Protein AF-A0A7J9ZK30-F1 (afdb_monomer_lite)

Radius of gyration: 13.52 Å; chains: 1; bounding box: 30×28×31 Å

Structure (mmCIF, N/CA/C/O backbone):
data_AF-A0A7J9ZK30-F1
#
_entry.id   AF-A0A7J9ZK30-F1
#
loop_
_atom_site.group_PDB
_atom_site.id
_atom_site.type_symbol
_atom_site.label_atom_id
_atom_site.label_alt_id
_atom_site.label_comp_id
_atom_site.label_asym_id
_atom_site.label_entity_id
_atom_site.label_seq_id
_atom_site.pdbx_PDB_ins_code
_atom_site.Cartn_x
_atom_site.Cartn_y
_atom_site.Cartn_z
_atom_site.occupancy
_atom_site.B_iso_or_equiv
_atom_site.auth_seq_id
_atom_site.auth_comp_id
_atom_site.auth_asym_id
_atom_site.auth_atom_id
_atom_site.pdbx_PDB_model_num
ATOM 1 N N . MET A 1 1 ? 10.688 10.102 -6.196 1.00 53.34 1 MET A N 1
ATOM 2 C CA . MET A 1 1 ? 10.202 11.514 -6.152 1.00 53.34 1 MET A CA 1
ATOM 3 C C . MET A 1 1 ? 9.311 11.648 -7.355 1.00 53.34 1 MET A C 1
ATOM 5 O O . MET A 1 1 ? 9.765 11.205 -8.384 1.00 53.34 1 MET A O 1
ATOM 9 N N . ALA A 1 2 ? 8.085 12.168 -7.241 1.00 66.38 2 ALA A N 1
ATOM 10 C CA . ALA A 1 2 ? 7.098 11.978 -8.309 1.00 66.38 2 ALA A CA 1
ATOM 11 C C . ALA A 1 2 ? 7.570 12.536 -9.669 1.00 66.38 2 ALA A C 1
ATOM 13 O O . ALA A 1 2 ? 7.735 13.749 -9.833 1.00 66.38 2 ALA A O 1
ATOM 14 N N . GLU A 1 3 ? 7.752 11.639 -10.628 1.00 71.31 3 GLU A N 1
ATOM 15 C CA . GLU A 1 3 ? 8.188 11.854 -11.997 1.00 71.31 3 GLU A CA 1
ATOM 16 C C . GLU A 1 3 ? 7.041 11.596 -12.994 1.00 71.31 3 GLU A C 1
ATOM 18 O O . GLU A 1 3 ? 5.965 11.062 -12.693 1.00 71.31 3 GLU A O 1
ATOM 23 N N . ALA A 1 4 ? 7.221 12.090 -14.219 1.00 74.81 4 ALA A N 1
ATOM 24 C CA . ALA A 1 4 ? 6.228 11.938 -15.273 1.00 74.81 4 ALA A CA 1
ATOM 25 C C . ALA A 1 4 ? 6.264 10.505 -15.824 1.00 74.81 4 ALA A C 1
ATOM 27 O O . ALA A 1 4 ? 7.034 10.211 -16.729 1.00 74.81 4 ALA A O 1
ATOM 28 N N . GLY A 1 5 ? 5.396 9.634 -15.316 1.00 79.06 5 GLY A N 1
ATOM 29 C CA . GLY A 1 5 ? 5.372 8.215 -15.705 1.00 79.06 5 GLY A CA 1
ATOM 30 C C . GLY A 1 5 ? 5.061 7.279 -14.541 1.00 79.06 5 GLY A C 1
ATOM 31 O O . GLY A 1 5 ? 4.555 6.177 -14.755 1.00 79.06 5 GLY A O 1
ATOM 32 N N . ASP A 1 6 ? 5.221 7.781 -13.317 1.00 85.31 6 ASP A N 1
ATOM 33 C CA . ASP A 1 6 ? 5.096 7.022 -12.071 1.00 85.31 6 ASP A CA 1
ATOM 34 C C . ASP A 1 6 ? 3.699 6.464 -11.832 1.00 85.31 6 ASP A C 1
ATOM 36 O O . ASP A 1 6 ? 3.512 5.422 -11.200 1.00 85.31 6 ASP A O 1
ATOM 40 N N . ARG A 1 7 ? 2.697 7.162 -12.381 1.00 91.94 7 ARG A N 1
ATOM 41 C CA . ARG A 1 7 ? 1.278 6.814 -12.256 1.00 91.94 7 ARG A CA 1
ATOM 42 C C . ARG A 1 7 ? 0.846 6.719 -10.784 1.00 91.94 7 ARG A C 1
ATOM 44 O O . ARG A 1 7 ? 0.083 5.828 -10.424 1.00 91.94 7 ARG A O 1
ATOM 51 N N . PHE A 1 8 ? 1.306 7.647 -9.942 1.00 94.00 8 PHE A N 1
ATOM 52 C CA . PHE A 1 8 ? 0.842 7.762 -8.558 1.00 94.00 8 PHE A CA 1
ATOM 53 C C . PHE A 1 8 ? -0.693 7.800 -8.497 1.00 94.00 8 PHE A C 1
ATOM 55 O O . PHE A 1 8 ? -1.330 8.609 -9.176 1.00 94.00 8 PHE A O 1
ATOM 62 N N . GLY A 1 9 ? -1.287 6.921 -7.689 1.00 95.56 9 GLY A N 1
ATOM 63 C CA . GLY A 1 9 ? -2.742 6.796 -7.581 1.00 95.56 9 GLY A CA 1
ATOM 64 C C . GLY A 1 9 ? -3.384 5.903 -8.641 1.00 95.56 9 GLY A C 1
ATOM 65 O O . GLY A 1 9 ? -4.606 5.911 -8.773 1.00 95.56 9 GLY A O 1
ATOM 66 N N . GLN A 1 10 ? -2.599 5.118 -9.386 1.00 95.62 10 GLN A N 1
ATOM 67 C CA . GLN A 1 10 ? -3.134 4.156 -10.355 1.00 95.62 10 GLN A CA 1
ATOM 68 C C . GLN A 1 10 ? -3.931 3.025 -9.695 1.00 95.62 10 GLN A C 1
ATOM 70 O O . GLN A 1 10 ? -4.876 2.519 -10.301 1.00 95.62 10 GLN A O 1
ATOM 75 N N . SER A 1 11 ? -3.591 2.658 -8.461 1.00 96.81 11 SER A N 1
ATOM 76 C CA . SER A 1 11 ? -4.383 1.747 -7.638 1.00 96.81 11 SER A CA 1
ATOM 77 C C . SER A 1 11 ? -4.546 2.323 -6.228 1.00 96.81 11 SER A C 1
ATOM 79 O O . SER A 1 11 ? -3.640 2.976 -5.709 1.00 96.81 11 SER A O 1
ATOM 81 N N . LEU A 1 12 ? -5.720 2.124 -5.625 1.00 97.88 12 LEU A N 1
ATOM 82 C CA . LEU A 1 12 ? -6.057 2.601 -4.282 1.00 97.88 12 LEU A CA 1
ATOM 83 C C . LEU A 1 12 ? -6.746 1.479 -3.505 1.00 97.88 12 LEU A C 1
ATOM 85 O O . LEU A 1 12 ? -7.614 0.800 -4.055 1.00 97.88 12 LEU A O 1
ATOM 89 N N . ALA A 1 13 ? -6.403 1.328 -2.229 1.00 98.19 13 ALA A N 1
ATOM 90 C CA . ALA A 1 13 ? -7.102 0.444 -1.302 1.00 98.19 13 ALA A CA 1
ATOM 91 C C . ALA A 1 13 ? -7.163 1.071 0.094 1.00 98.19 13 ALA A C 1
ATOM 93 O O . ALA A 1 13 ? -6.239 1.780 0.491 1.00 98.19 13 ALA A O 1
ATOM 94 N N . ILE A 1 14 ? -8.260 0.821 0.812 1.00 97.88 14 ILE A N 1
ATOM 95 C CA . ILE A 1 14 ? -8.499 1.349 2.159 1.00 97.88 14 ILE A CA 1
ATOM 96 C C . ILE A 1 14 ? -8.872 0.201 3.097 1.00 97.88 14 ILE A C 1
ATOM 98 O O . ILE A 1 14 ? -9.710 -0.626 2.736 1.00 97.88 14 ILE A O 1
ATOM 102 N N . GLY A 1 15 ? -8.296 0.197 4.297 1.00 97.50 15 GLY A N 1
ATOM 103 C CA . GLY A 1 15 ? -8.633 -0.702 5.406 1.00 97.50 15 GLY A CA 1
ATOM 104 C C . GLY A 1 15 ? -8.021 -0.197 6.714 1.00 97.50 15 GLY A C 1
ATOM 105 O O . GLY A 1 15 ? -7.353 0.824 6.697 1.00 97.50 15 GLY A O 1
ATOM 106 N N . ASP A 1 16 ? -8.269 -0.861 7.839 1.00 97.88 16 ASP A N 1
ATOM 107 C CA . ASP A 1 16 ? -7.765 -0.445 9.162 1.00 97.88 16 ASP A CA 1
ATOM 108 C C . ASP A 1 16 ? -6.610 -1.364 9.581 1.00 97.88 16 ASP A C 1
ATOM 110 O O . ASP A 1 16 ? -6.831 -2.445 10.127 1.00 97.88 16 ASP A O 1
ATOM 114 N N . ALA A 1 17 ? -5.382 -0.995 9.221 1.00 97.50 17 ALA A N 1
ATOM 115 C CA . ALA A 1 17 ? -4.206 -1.847 9.361 1.00 97.50 17 ALA A CA 1
ATOM 116 C C . ALA A 1 17 ? -3.535 -1.732 10.732 1.00 97.50 17 ALA A C 1
ATOM 118 O O . ALA A 1 17 ? -2.893 -2.686 11.181 1.00 97.50 17 ALA A O 1
ATOM 119 N N . ASP A 1 18 ? -3.668 -0.601 11.432 1.00 96.75 18 ASP A N 1
ATOM 120 C CA . ASP A 1 18 ? -3.186 -0.499 12.813 1.00 96.75 18 ASP A CA 1
ATOM 121 C C . ASP A 1 18 ? -4.250 -0.780 13.887 1.00 96.75 18 ASP A C 1
ATOM 123 O O . ASP A 1 18 ? -3.874 -1.048 15.042 1.00 96.75 18 ASP A O 1
ATOM 127 N N . GLY A 1 19 ? -5.522 -0.910 13.495 1.00 97.38 19 GLY A N 1
ATOM 128 C CA . GLY A 1 19 ? -6.640 -1.343 14.336 1.00 97.38 19 GLY A CA 1
ATOM 129 C C . GLY A 1 19 ? -7.224 -0.210 15.177 1.00 97.38 19 GLY A C 1
ATOM 130 O O . GLY A 1 19 ? -7.686 -0.446 16.298 1.00 97.38 19 GLY A O 1
ATOM 131 N N . ASP A 1 20 ? -7.123 1.029 14.700 1.00 97.06 20 ASP A N 1
ATOM 132 C CA . ASP A 1 20 ? -7.507 2.231 15.438 1.00 97.06 20 ASP A CA 1
ATOM 133 C C . ASP A 1 20 ? -8.930 2.736 15.115 1.00 97.06 20 ASP A C 1
ATOM 135 O O . ASP A 1 20 ? -9.397 3.728 15.701 1.00 97.06 20 ASP A O 1
ATOM 139 N N . GLY A 1 21 ? -9.634 2.028 14.227 1.00 96.94 21 GLY A N 1
ATOM 140 C CA . GLY A 1 21 ? -10.975 2.337 13.747 1.00 96.94 21 GLY A CA 1
ATOM 141 C C . GLY A 1 21 ? -11.018 3.348 12.600 1.00 96.94 21 GLY A C 1
ATOM 142 O O . GLY A 1 21 ? -12.111 3.819 12.264 1.00 96.94 21 GLY A O 1
ATOM 143 N N . ARG A 1 22 ? -9.874 3.729 12.021 1.00 97.31 22 ARG A N 1
ATOM 144 C CA . ARG A 1 22 ? -9.772 4.675 10.902 1.00 97.31 22 ARG A CA 1
ATOM 145 C C . ARG A 1 22 ? -9.262 3.975 9.648 1.00 97.31 22 ARG A C 1
ATOM 147 O O . ARG A 1 22 ? -8.612 2.943 9.690 1.0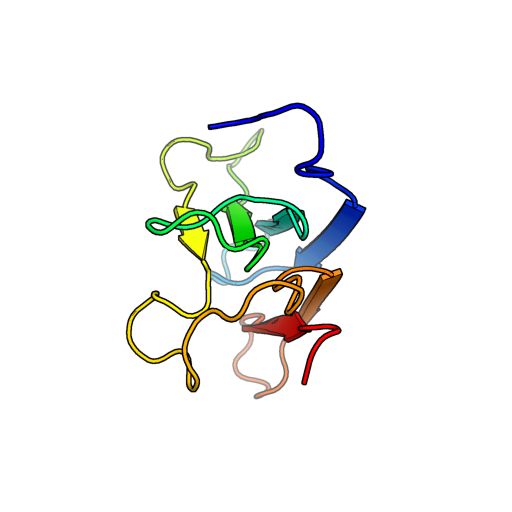0 97.31 22 ARG A O 1
ATOM 154 N N . GLY A 1 23 ? -9.632 4.529 8.495 1.00 97.62 23 GLY A N 1
ATOM 155 C CA . GLY A 1 23 ? -9.173 4.008 7.213 1.00 97.62 23 GLY A CA 1
ATOM 156 C C . GLY A 1 23 ? -7.747 4.460 6.914 1.00 97.62 23 GLY A C 1
ATOM 157 O O . GLY A 1 23 ? -7.513 5.655 6.734 1.00 97.62 23 GLY A O 1
ATOM 158 N N . ASP A 1 24 ? -6.846 3.498 6.789 1.00 98.31 24 ASP A N 1
ATOM 159 C CA . ASP A 1 24 ? -5.505 3.631 6.235 1.00 98.31 24 ASP A CA 1
ATOM 160 C C . ASP A 1 24 ? -5.549 3.482 4.713 1.00 98.31 24 ASP A C 1
ATOM 162 O O . ASP A 1 24 ? -6.380 2.752 4.167 1.00 98.31 24 ASP A O 1
ATOM 166 N N . LEU A 1 25 ? -4.659 4.177 4.009 1.00 98.19 25 LEU A N 1
ATOM 167 C CA . LEU A 1 25 ? -4.655 4.274 2.554 1.00 98.19 25 LEU A CA 1
ATOM 168 C C . LEU A 1 25 ? -3.376 3.682 1.961 1.00 98.19 25 LEU A C 1
ATOM 170 O O . LEU A 1 25 ? -2.277 4.165 2.228 1.00 98.19 25 LEU A O 1
ATOM 174 N N . ALA A 1 26 ? -3.542 2.714 1.064 1.00 98.31 26 ALA A N 1
ATOM 175 C CA . ALA A 1 26 ? -2.500 2.260 0.152 1.00 98.31 26 ALA A CA 1
ATOM 176 C C . ALA A 1 26 ? -2.670 2.926 -1.221 1.00 98.31 26 ALA A C 1
ATOM 178 O O . ALA A 1 26 ? -3.766 2.918 -1.790 1.00 98.31 26 ALA A O 1
ATOM 179 N N . VAL A 1 27 ? -1.582 3.475 -1.763 1.00 98.06 27 VAL A N 1
ATOM 180 C CA . VAL A 1 27 ? -1.535 4.164 -3.057 1.00 98.06 27 VAL A CA 1
ATOM 181 C C . VAL A 1 27 ? -0.466 3.541 -3.945 1.00 98.06 27 VAL A C 1
ATOM 183 O O . VAL A 1 27 ? 0.724 3.648 -3.660 1.00 98.06 27 VAL A O 1
ATOM 186 N N . GLY A 1 28 ? -0.881 2.917 -5.044 1.00 96.81 28 GLY A N 1
ATOM 187 C CA . GLY A 1 28 ? 0.019 2.336 -6.034 1.00 96.81 28 GLY A CA 1
ATOM 188 C C . GLY A 1 28 ? 0.727 3.382 -6.891 1.00 96.81 28 GLY A C 1
ATOM 189 O O . GLY A 1 28 ? 0.117 4.362 -7.334 1.00 96.81 28 GLY A O 1
ATOM 190 N N . VAL A 1 29 ? 2.009 3.131 -7.148 1.00 95.62 29 VAL A N 1
ATOM 191 C CA . VAL A 1 29 ? 2.925 3.930 -7.971 1.00 95.62 29 VAL A CA 1
ATOM 192 C C . VAL A 1 29 ? 3.710 2.975 -8.887 1.00 95.62 29 VAL A C 1
ATOM 194 O O . VAL A 1 29 ? 4.924 2.826 -8.768 1.00 95.62 29 VAL A O 1
ATOM 197 N N . PRO A 1 30 ? 3.024 2.244 -9.782 1.00 92.88 30 PRO A N 1
ATOM 198 C CA . PRO A 1 30 ? 3.612 1.152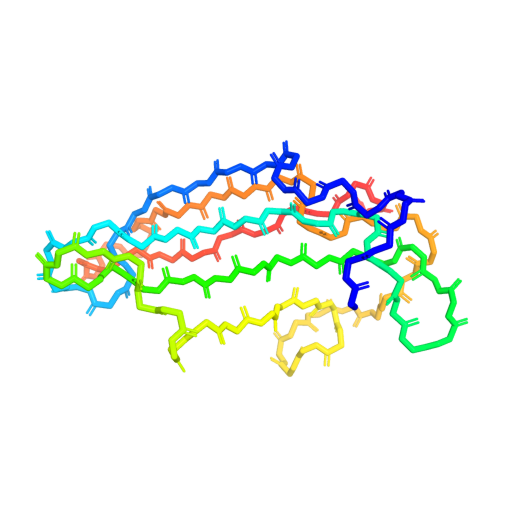 -10.569 1.00 92.88 30 PRO A CA 1
ATOM 199 C C . PRO A 1 30 ? 4.707 1.592 -11.551 1.00 92.88 30 PRO A C 1
ATOM 201 O O . PRO A 1 30 ? 5.288 0.749 -12.222 1.00 92.88 30 PRO A O 1
ATOM 204 N N . GLY A 1 31 ? 4.880 2.890 -11.794 1.00 91.12 31 GLY A N 1
ATOM 205 C CA . GLY A 1 31 ? 5.934 3.419 -12.657 1.00 91.12 31 GLY A CA 1
ATOM 206 C C . GLY A 1 31 ? 7.065 4.086 -11.888 1.00 91.12 31 GLY A C 1
ATOM 207 O O . GLY A 1 31 ? 7.848 4.755 -12.534 1.00 91.12 31 GLY A O 1
ATOM 208 N N . GLU A 1 32 ? 7.104 4.005 -10.550 1.00 90.38 32 GLU A N 1
ATOM 209 C CA . GLU A 1 32 ? 8.219 4.594 -9.796 1.00 90.38 32 GLU A CA 1
ATOM 210 C C . GLU A 1 32 ? 9.528 3.906 -10.195 1.00 90.38 32 GLU A C 1
ATOM 212 O O . GLU A 1 32 ? 9.649 2.675 -10.123 1.00 90.38 32 GLU A O 1
ATOM 217 N N . ASP A 1 33 ? 10.504 4.732 -10.559 1.00 86.75 33 ASP A N 1
ATOM 218 C CA . ASP A 1 33 ? 11.875 4.316 -10.793 1.00 86.75 33 ASP A CA 1
ATOM 219 C C . ASP A 1 33 ? 12.584 3.993 -9.472 1.00 86.75 33 ASP A C 1
ATOM 221 O O . ASP A 1 33 ? 12.658 4.805 -8.544 1.00 86.75 33 ASP A O 1
ATOM 225 N N . LEU A 1 34 ? 13.169 2.799 -9.393 1.00 81.75 34 LEU A N 1
ATOM 226 C CA . LEU A 1 34 ? 13.987 2.376 -8.255 1.00 81.75 34 LEU A CA 1
ATOM 227 C C . LEU A 1 34 ? 15.484 2.611 -8.523 1.00 81.75 34 LEU A C 1
ATOM 229 O O . LEU A 1 34 ? 15.892 2.739 -9.685 1.00 81.75 34 LEU A O 1
ATOM 233 N N . PRO A 1 35 ? 16.340 2.690 -7.478 1.00 75.12 35 PRO A N 1
ATOM 234 C CA . PRO A 1 35 ? 17.776 2.898 -7.652 1.00 75.12 35 PRO A CA 1
ATOM 235 C C . PRO A 1 35 ? 18.382 1.899 -8.650 1.00 75.12 35 PRO A C 1
ATOM 237 O O . PRO A 1 35 ? 18.463 0.707 -8.383 1.00 75.12 35 PRO A O 1
ATOM 240 N N . GLY A 1 36 ? 18.819 2.396 -9.811 1.00 69.19 36 GLY A N 1
ATOM 241 C CA . GLY A 1 36 ? 19.241 1.557 -10.942 1.00 69.19 36 GLY A CA 1
ATOM 242 C C . GLY A 1 36 ? 18.453 1.788 -12.236 1.00 69.19 36 GLY A C 1
ATOM 243 O O . GLY A 1 36 ? 18.898 1.320 -13.281 1.00 69.19 36 GLY A O 1
ATOM 244 N N . GLY A 1 37 ? 17.359 2.563 -12.192 1.00 63.91 37 GLY A N 1
ATOM 245 C CA .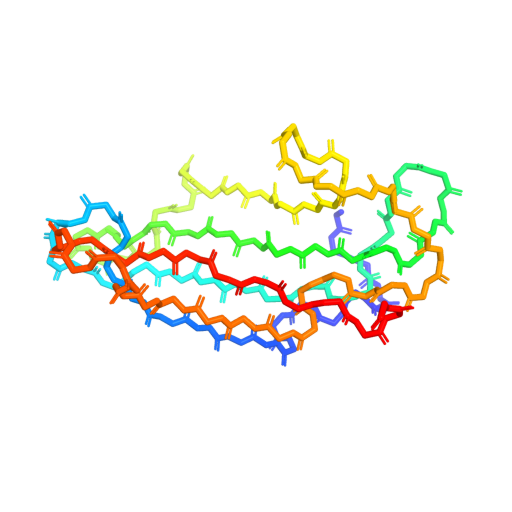 GLY A 1 37 ? 16.583 2.979 -13.371 1.00 63.91 37 GLY A CA 1
ATOM 246 C C . GLY A 1 37 ? 15.626 1.908 -13.895 1.00 63.91 37 GLY A C 1
ATOM 247 O O . GLY A 1 37 ? 15.408 1.813 -15.101 1.00 63.91 37 GLY A O 1
ATOM 248 N N . ALA A 1 38 ? 15.134 1.048 -13.004 1.00 70.31 38 ALA A N 1
ATOM 249 C CA . ALA A 1 38 ? 14.100 0.076 -13.319 1.00 70.31 38 ALA A CA 1
ATOM 250 C C . ALA A 1 38 ? 12.730 0.643 -12.924 1.00 70.31 38 ALA A C 1
ATOM 252 O O . ALA A 1 38 ? 12.574 1.056 -11.772 1.00 70.31 38 ALA A O 1
ATOM 253 N N . ASP A 1 39 ? 11.750 0.551 -13.835 1.00 70.50 39 ASP A N 1
ATOM 254 C CA . ASP A 1 39 ? 10.303 0.695 -13.577 1.00 70.50 39 ASP A CA 1
ATOM 255 C C . ASP A 1 39 ? 9.813 -0.441 -12.640 1.00 70.50 39 ASP A C 1
ATOM 257 O O . ASP A 1 39 ? 8.991 -1.287 -13.019 1.00 70.50 39 ASP A O 1
ATOM 261 N N . GLY A 1 40 ? 10.384 -0.530 -11.441 1.00 85.50 40 GLY A N 1
ATOM 262 C CA . GLY A 1 40 ? 10.089 -1.569 -10.457 1.00 85.50 40 GLY A CA 1
ATOM 263 C C . GLY A 1 40 ? 8.787 -1.287 -9.714 1.00 85.50 40 GLY A C 1
ATOM 264 O O . GLY A 1 40 ? 8.076 -2.214 -9.340 1.00 85.50 40 GLY A O 1
ATOM 265 N N . GLY A 1 41 ? 8.409 -0.012 -9.589 1.00 92.44 41 GLY A N 1
ATOM 266 C CA . GLY A 1 41 ? 7.174 0.417 -8.947 1.00 92.44 41 GLY A CA 1
ATOM 267 C C . GLY A 1 41 ? 7.234 0.421 -7.417 1.00 92.44 41 GLY A C 1
ATOM 268 O O . GLY A 1 41 ? 8.154 -0.098 -6.782 1.00 92.44 41 GLY A O 1
ATOM 269 N N . ALA A 1 42 ? 6.227 1.044 -6.811 1.00 94.69 42 ALA A N 1
ATOM 270 C CA . ALA A 1 42 ? 6.086 1.153 -5.366 1.00 94.69 42 ALA A CA 1
ATOM 271 C C . ALA A 1 42 ? 4.613 1.223 -4.932 1.00 94.69 42 ALA A C 1
ATOM 273 O O . ALA A 1 42 ? 3.705 1.470 -5.725 1.00 94.69 42 ALA A O 1
ATOM 274 N N . THR A 1 43 ? 4.372 1.059 -3.634 1.00 96.88 43 THR A N 1
ATOM 275 C CA . THR A 1 43 ? 3.132 1.455 -2.957 1.00 96.88 43 THR A CA 1
ATOM 276 C C . THR A 1 43 ? 3.464 2.400 -1.813 1.00 96.88 43 THR A C 1
ATOM 278 O O . THR A 1 43 ? 4.315 2.091 -0.986 1.00 96.88 43 THR A O 1
ATOM 281 N N . VAL A 1 44 ? 2.783 3.542 -1.739 1.00 97.19 44 VAL A N 1
ATOM 282 C CA . VAL A 1 44 ? 2.838 4.445 -0.584 1.00 97.19 44 VAL A CA 1
ATOM 283 C C . VAL A 1 44 ? 1.698 4.095 0.362 1.00 97.19 44 VAL A C 1
ATOM 285 O O . VAL A 1 44 ? 0.541 4.076 -0.051 1.00 97.19 44 VAL A O 1
ATOM 288 N N . PHE A 1 45 ? 2.016 3.835 1.624 1.00 97.62 45 PHE A N 1
ATOM 289 C CA . PHE A 1 45 ? 1.040 3.542 2.666 1.00 97.62 45 PHE A CA 1
ATOM 290 C C . PHE A 1 45 ? 0.959 4.704 3.658 1.00 97.62 45 PHE A C 1
ATOM 292 O O . PHE A 1 45 ? 1.988 5.202 4.120 1.00 97.62 45 PHE A O 1
ATOM 299 N N . LEU A 1 46 ? -0.257 5.143 3.979 1.00 97.94 46 LEU A N 1
ATOM 300 C CA . LEU A 1 46 ? -0.540 6.230 4.915 1.00 97.94 46 LEU A CA 1
ATOM 301 C C . LEU A 1 46 ? -1.552 5.763 5.954 1.00 97.94 46 LEU A C 1
ATOM 303 O O . LEU A 1 46 ? -2.580 5.200 5.590 1.00 97.94 46 LEU A O 1
ATOM 307 N N . TYR A 1 47 ? -1.298 6.064 7.224 1.00 98.00 47 TYR A N 1
ATOM 308 C CA . TYR A 1 47 ? -2.269 5.791 8.280 1.00 98.00 47 TYR A CA 1
ATOM 309 C C . TYR A 1 47 ? -3.368 6.856 8.326 1.00 98.00 47 TYR A C 1
ATOM 311 O O . TYR A 1 47 ? -3.129 8.029 8.017 1.00 98.00 47 TYR A O 1
ATOM 319 N N . GLY A 1 48 ? -4.565 6.459 8.742 1.00 97.75 48 GLY A N 1
ATOM 320 C CA . GLY A 1 48 ? -5.679 7.351 9.015 1.00 97.75 48 GLY A CA 1
ATOM 321 C C . GLY A 1 48 ? -5.466 8.127 10.315 1.00 97.75 48 GLY A C 1
ATOM 322 O O . GLY A 1 48 ? -5.497 7.577 11.412 1.00 97.75 48 GLY A O 1
ATOM 323 N N . GLY A 1 49 ? -5.301 9.444 10.224 1.00 96.25 49 GLY A N 1
ATOM 324 C CA . GLY A 1 49 ? -5.329 10.330 11.384 1.00 96.25 49 GLY A CA 1
ATOM 325 C C . GLY A 1 49 ? -6.758 10.673 11.814 1.00 96.25 49 GLY A C 1
ATOM 326 O O . GLY A 1 49 ? -7.731 10.441 11.098 1.00 96.25 49 GLY A O 1
ATOM 327 N N . ALA A 1 50 ? -6.901 11.292 12.989 1.00 94.25 50 ALA A N 1
ATOM 328 C CA . ALA A 1 50 ? -8.210 11.650 13.550 1.00 94.25 50 ALA A CA 1
ATOM 329 C C . ALA A 1 50 ? -9.070 12.541 12.627 1.00 94.25 50 ALA A C 1
ATOM 331 O O . ALA A 1 50 ? -10.296 12.516 12.718 1.00 94.25 50 ALA A O 1
ATOM 332 N N . THR A 1 51 ? -8.435 13.335 11.760 1.00 94.31 51 THR A N 1
ATOM 333 C CA . THR A 1 51 ? -9.106 14.246 10.817 1.00 94.31 51 THR A CA 1
ATOM 334 C C . THR A 1 51 ? -8.663 14.082 9.367 1.00 94.31 51 THR A C 1
ATOM 336 O O . THR A 1 51 ? -9.409 14.468 8.471 1.00 94.31 51 THR A O 1
ATOM 339 N N . GLU A 1 52 ? -7.460 13.565 9.119 1.00 96.00 52 GLU A N 1
ATOM 340 C CA . GLU A 1 52 ? -6.834 13.533 7.795 1.00 96.00 52 GLU A CA 1
ATOM 341 C C . GLU A 1 52 ? -5.779 12.425 7.682 1.00 96.00 52 GLU A C 1
ATOM 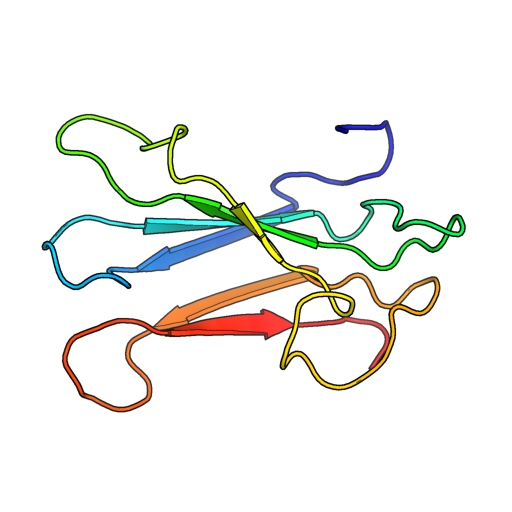343 O O . GLU A 1 52 ? -5.476 11.749 8.660 1.00 96.00 52 GLU A O 1
ATOM 348 N N . LEU A 1 53 ? -5.210 12.290 6.481 1.00 97.06 53 LEU A N 1
ATOM 349 C CA . LEU A 1 53 ? -3.987 11.541 6.174 1.00 97.06 53 LEU A CA 1
ATOM 350 C C . LEU A 1 53 ? -2.863 11.781 7.198 1.00 97.06 53 LEU A C 1
ATOM 352 O O . LEU A 1 53 ? -2.353 12.901 7.207 1.00 97.06 53 LEU A O 1
ATOM 356 N N . ASP A 1 54 ? -2.392 10.798 7.977 1.00 96.19 54 ASP A N 1
ATOM 357 C CA . ASP A 1 54 ? -1.127 10.961 8.711 1.00 96.19 54 ASP A CA 1
ATOM 358 C C . ASP A 1 54 ? 0.060 10.815 7.748 1.00 96.19 54 ASP A C 1
ATOM 360 O O . ASP A 1 54 ? 0.680 9.760 7.592 1.00 96.19 54 ASP A O 1
ATOM 364 N N . THR A 1 55 ? 0.372 11.921 7.078 1.00 93.56 55 THR A N 1
ATOM 365 C CA . THR A 1 55 ? 1.496 12.011 6.140 1.00 93.56 55 THR A CA 1
ATOM 366 C C . THR A 1 55 ? 2.860 11.932 6.826 1.00 93.56 55 THR A C 1
ATOM 368 O O . THR A 1 55 ? 3.844 11.608 6.164 1.00 93.56 55 THR A O 1
ATOM 371 N N . ALA A 1 56 ? 2.944 12.169 8.141 1.00 94.62 56 ALA A N 1
ATOM 372 C CA . ALA A 1 56 ? 4.195 12.042 8.888 1.00 94.62 56 ALA A CA 1
ATOM 373 C C . ALA A 1 56 ? 4.578 10.572 9.119 1.00 94.62 56 ALA A C 1
ATOM 375 O O . ALA A 1 56 ? 5.759 10.264 9.283 1.00 94.62 56 ALA A O 1
ATOM 376 N N . ARG A 1 57 ? 3.590 9.669 9.098 1.00 93.69 57 ARG A N 1
ATOM 377 C CA . ARG A 1 57 ? 3.779 8.212 9.127 1.00 93.69 57 ARG A CA 1
ATOM 378 C C . ARG A 1 57 ? 3.689 7.552 7.748 1.00 93.69 57 ARG A C 1
ATOM 380 O O . ARG A 1 57 ? 3.621 6.325 7.673 1.00 93.69 57 ARG A O 1
ATOM 387 N N . ALA A 1 58 ? 3.682 8.334 6.669 1.00 94.69 58 ALA A N 1
ATOM 388 C CA . ALA A 1 58 ? 3.690 7.780 5.324 1.00 94.69 58 ALA A CA 1
ATOM 389 C C . ALA A 1 58 ? 5.022 7.080 5.026 1.00 94.69 58 ALA A C 1
ATOM 391 O O . ALA A 1 58 ? 6.097 7.577 5.372 1.00 94.69 58 ALA A O 1
ATOM 392 N N . TRP A 1 59 ? 4.954 5.939 4.350 1.00 94.31 59 TRP A N 1
ATOM 393 C CA . TRP A 1 59 ? 6.135 5.180 3.948 1.00 94.31 59 TRP A CA 1
ATOM 394 C C . TRP A 1 59 ? 5.899 4.475 2.614 1.00 94.31 59 TRP A C 1
ATOM 396 O O . TRP A 1 59 ? 4.768 4.135 2.271 1.00 94.31 59 TRP A O 1
ATOM 406 N N . ALA A 1 60 ? 6.967 4.311 1.836 1.00 93.88 60 ALA A N 1
ATOM 407 C CA . ALA A 1 60 ? 6.932 3.644 0.540 1.00 93.88 60 ALA A CA 1
ATOM 408 C C . ALA A 1 60 ? 7.463 2.212 0.665 1.00 93.88 60 ALA A C 1
ATOM 410 O O . ALA A 1 60 ? 8.429 1.967 1.387 1.00 93.88 60 ALA A O 1
ATOM 411 N N . ILE A 1 61 ? 6.825 1.294 -0.055 1.00 93.62 61 ILE A N 1
ATOM 412 C CA . ILE A 1 61 ? 7.122 -0.137 -0.098 1.00 93.62 61 ILE A CA 1
ATOM 413 C C . ILE A 1 61 ? 7.379 -0.523 -1.554 1.00 93.62 61 ILE A C 1
ATOM 415 O O . ILE A 1 61 ? 6.615 -0.144 -2.442 1.00 93.62 61 ILE A O 1
ATOM 419 N N . ASN A 1 62 ? 8.432 -1.292 -1.790 1.00 92.50 62 ASN A N 1
ATOM 420 C CA . ASN A 1 62 ? 8.826 -1.860 -3.082 1.00 92.50 62 ASN A CA 1
ATOM 421 C C . ASN A 1 62 ? 9.548 -3.205 -2.852 1.00 92.50 62 ASN A C 1
ATOM 423 O O . ASN A 1 62 ? 9.739 -3.604 -1.702 1.00 92.50 62 ASN A O 1
ATOM 427 N N . GLN A 1 63 ? 9.984 -3.894 -3.912 1.00 89.31 63 GLN A N 1
ATOM 428 C CA . GLN A 1 63 ? 10.712 -5.170 -3.785 1.00 89.31 63 GLN A CA 1
ATOM 429 C C . GLN A 1 63 ? 12.093 -5.052 -3.105 1.00 89.31 63 GLN A C 1
ATOM 431 O O . GLN A 1 63 ? 12.586 -6.044 -2.583 1.00 89.31 63 GLN A O 1
ATOM 436 N N . ASP A 1 64 ? 12.686 -3.854 -3.007 1.00 89.12 64 ASP A N 1
ATOM 437 C CA . ASP A 1 64 ? 13.907 -3.618 -2.208 1.00 89.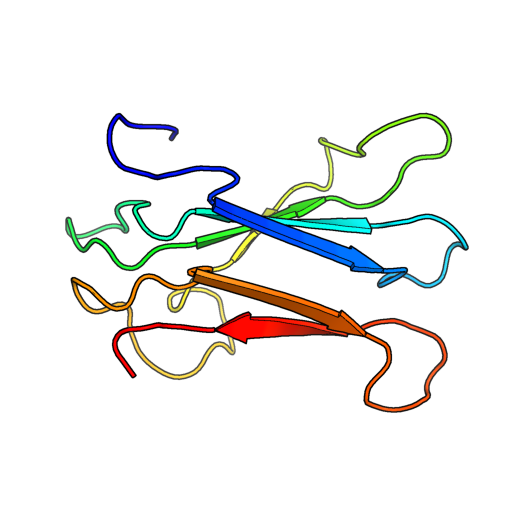12 64 ASP A CA 1
ATOM 438 C C . ASP A 1 64 ? 13.629 -3.491 -0.698 1.00 89.12 64 ASP A C 1
ATOM 440 O O . ASP A 1 64 ? 14.548 -3.428 0.127 1.00 89.12 64 ASP A O 1
ATOM 444 N N . THR A 1 65 ? 12.358 -3.418 -0.300 1.00 90.19 65 THR A N 1
ATOM 445 C CA . THR A 1 65 ? 11.976 -3.323 1.108 1.00 90.19 65 THR A CA 1
ATOM 446 C C . THR A 1 65 ? 12.241 -4.655 1.808 1.00 90.19 65 THR A C 1
ATOM 448 O O . THR A 1 65 ? 11.907 -5.726 1.309 1.00 90.19 65 THR A O 1
ATOM 451 N N . SER A 1 66 ? 12.840 -4.600 3.001 1.00 91.00 66 SER A N 1
ATOM 452 C CA . SER A 1 66 ? 13.191 -5.803 3.766 1.00 91.00 66 SER A CA 1
ATOM 453 C C . SER A 1 66 ? 11.992 -6.742 3.947 1.00 91.00 66 SER A C 1
ATOM 455 O O . SER A 1 66 ? 10.909 -6.306 4.335 1.00 91.00 66 SER A O 1
ATOM 457 N N . ASN A 1 67 ? 12.224 -8.039 3.736 1.00 88.25 67 ASN A N 1
ATOM 458 C CA . ASN A 1 67 ? 11.224 -9.114 3.770 1.00 88.25 67 ASN A CA 1
ATOM 459 C C . ASN A 1 67 ? 10.188 -9.104 2.634 1.00 88.25 67 ASN A C 1
ATOM 461 O O . ASN A 1 67 ? 9.226 -9.867 2.713 1.00 88.25 67 ASN A O 1
ATOM 465 N N . ILE A 1 68 ? 10.386 -8.318 1.575 1.00 88.44 68 ILE A N 1
ATOM 466 C CA . ILE A 1 68 ? 9.679 -8.515 0.308 1.00 88.44 68 ILE A CA 1
ATOM 467 C C . ILE A 1 68 ? 10.515 -9.478 -0.553 1.00 88.44 68 ILE A C 1
ATOM 469 O O . ILE A 1 68 ? 11.688 -9.200 -0.799 1.00 88.44 68 ILE A O 1
ATOM 473 N N . PRO A 1 69 ? 9.990 -10.662 -0.928 1.00 84.88 69 PRO A N 1
ATOM 474 C CA . PRO A 1 69 ? 10.694 -11.582 -1.817 1.00 84.88 69 PRO A CA 1
ATOM 475 C C . PRO A 1 69 ? 10.878 -11.001 -3.223 1.00 84.88 69 PRO A C 1
ATOM 477 O O . PRO A 1 69 ? 10.065 -10.197 -3.672 1.00 84.88 69 PRO A O 1
ATOM 480 N N . GLY A 1 70 ? 11.904 -11.486 -3.924 1.00 82.56 70 GLY A N 1
ATOM 481 C CA . GLY A 1 70 ? 12.267 -11.002 -5.258 1.00 82.56 70 GLY A CA 1
ATOM 482 C C . GLY A 1 70 ? 13.284 -9.862 -5.206 1.00 82.56 70 GLY A C 1
ATOM 483 O O . GLY A 1 70 ? 13.752 -9.477 -4.135 1.00 82.56 70 GLY A O 1
ATOM 484 N N . GLY A 1 71 ? 13.681 -9.380 -6.377 1.00 81.88 71 GLY A N 1
ATOM 485 C CA . GLY A 1 71 ? 14.369 -8.105 -6.545 1.00 81.88 71 GLY A CA 1
ATOM 486 C C . GLY A 1 71 ? 13.548 -7.250 -7.505 1.00 81.88 71 GLY A C 1
ATOM 487 O O . GLY A 1 71 ? 12.723 -7.797 -8.224 1.00 81.88 71 GLY A O 1
ATOM 488 N N . PRO A 1 72 ? 13.713 -5.923 -7.513 1.00 79.75 72 PRO A N 1
ATOM 489 C CA . PRO A 1 72 ? 13.019 -5.108 -8.490 1.00 79.75 72 PRO A CA 1
ATOM 490 C C . PRO A 1 72 ? 13.581 -5.350 -9.891 1.00 79.75 72 PRO A C 1
ATOM 492 O O . PRO A 1 72 ? 14.748 -5.049 -10.167 1.00 79.75 72 PRO A O 1
ATOM 495 N N . GLU A 1 73 ? 12.741 -5.829 -10.801 1.00 81.94 73 GLU A N 1
ATOM 496 C CA . GLU A 1 73 ? 13.045 -5.872 -12.223 1.00 81.94 73 GLU A CA 1
ATOM 497 C C . GLU A 1 73 ? 12.283 -4.794 -13.011 1.00 81.94 73 GLU A C 1
ATOM 499 O O . GLU A 1 73 ? 11.198 -4.327 -12.656 1.00 81.94 73 GLU A O 1
ATOM 504 N N . ALA A 1 74 ? 12.882 -4.340 -14.117 1.00 81.44 74 ALA A N 1
ATOM 505 C CA . ALA A 1 74 ? 12.254 -3.339 -14.971 1.00 81.44 74 ALA A CA 1
ATOM 506 C C . ALA A 1 74 ? 10.967 -3.907 -15.587 1.00 81.44 74 ALA A C 1
ATOM 508 O O . ALA A 1 74 ? 11.015 -4.835 -16.396 1.00 81.44 74 ALA A O 1
ATOM 509 N N . GLY A 1 75 ? 9.827 -3.299 -15.254 1.00 79.19 75 GLY A N 1
ATOM 510 C CA . GLY A 1 75 ? 8.520 -3.727 -15.742 1.00 79.19 75 GLY A CA 1
ATOM 511 C C . GLY A 1 75 ? 7.698 -4.538 -14.742 1.00 79.19 75 GLY A C 1
ATOM 512 O O . GLY A 1 75 ? 6.542 -4.830 -15.064 1.00 79.19 75 GLY A O 1
ATOM 513 N N . ASP A 1 76 ? 8.225 -4.811 -13.545 1.00 86.25 76 ASP A N 1
ATOM 514 C CA . ASP A 1 76 ? 7.497 -5.474 -12.456 1.00 86.25 76 ASP A CA 1
ATOM 515 C C . ASP A 1 76 ? 6.251 -4.699 -12.069 1.00 86.25 76 ASP A C 1
ATOM 517 O O . ASP A 1 76 ? 5.158 -5.260 -11.961 1.00 86.25 76 ASP A O 1
ATOM 521 N N . ARG A 1 77 ? 6.368 -3.370 -11.996 1.00 89.69 77 ARG A N 1
ATOM 522 C CA . ARG A 1 77 ? 5.239 -2.490 -11.686 1.00 89.69 77 ARG A CA 1
ATOM 523 C C . ARG A 1 77 ? 4.597 -2.853 -10.346 1.00 89.69 77 ARG A C 1
ATOM 525 O O . ARG A 1 77 ? 3.369 -2.901 -10.239 1.00 89.69 77 ARG A O 1
ATOM 532 N N . PHE A 1 78 ? 5.410 -3.097 -9.323 1.00 93.25 78 PHE A N 1
ATOM 533 C CA . PHE A 1 78 ? 4.956 -3.278 -7.949 1.00 93.25 78 PHE A CA 1
ATOM 534 C C . PHE A 1 78 ? 4.001 -2.142 -7.553 1.00 93.25 78 PHE A C 1
ATOM 536 O O . PHE A 1 78 ? 4.228 -0.974 -7.866 1.00 93.25 78 PHE A O 1
ATOM 543 N N . GLY A 1 79 ? 2.885 -2.478 -6.905 1.00 94.44 79 GLY A N 1
ATOM 544 C CA . GLY A 1 79 ? 1.819 -1.511 -6.621 1.00 94.44 79 GLY A CA 1
ATOM 545 C C . GLY A 1 79 ? 0.783 -1.365 -7.733 1.00 94.44 79 GLY A C 1
ATOM 546 O O . GLY A 1 79 ? -0.124 -0.539 -7.612 1.00 94.44 79 GLY A O 1
ATOM 547 N N . HIS A 1 80 ? 0.845 -2.177 -8.793 1.00 94.75 80 HIS A N 1
ATOM 548 C CA . HIS A 1 80 ? -0.163 -2.153 -9.857 1.00 94.75 80 HIS A CA 1
ATOM 549 C C . HIS A 1 80 ? -1.573 -2.509 -9.354 1.00 94.75 80 HIS A C 1
ATOM 551 O O . HIS A 1 80 ? -2.574 -2.039 -9.900 1.00 94.75 80 HIS A O 1
ATOM 557 N N . ALA A 1 81 ? -1.658 -3.324 -8.301 1.00 94.94 81 ALA A N 1
ATOM 558 C CA . ALA A 1 81 ? -2.888 -3.621 -7.581 1.00 94.94 81 ALA A CA 1
ATOM 559 C C . ALA A 1 81 ? -2.622 -3.651 -6.072 1.00 94.94 81 ALA A C 1
ATOM 561 O O . ALA A 1 81 ? -1.601 -4.174 -5.638 1.00 94.94 81 ALA A O 1
ATOM 562 N N . ASN A 1 82 ? -3.555 -3.116 -5.288 1.00 96.75 82 ASN A N 1
ATOM 563 C CA . ASN A 1 82 ? -3.489 -3.084 -3.831 1.00 96.75 82 ASN A CA 1
ATOM 564 C C . ASN A 1 82 ? -4.768 -3.677 -3.230 1.00 96.75 82 ASN A C 1
ATOM 566 O O . ASN A 1 82 ? -5.861 -3.454 -3.754 1.00 96.75 82 ASN A O 1
ATOM 570 N N . ALA A 1 83 ? -4.632 -4.389 -2.114 1.00 97.12 83 ALA A N 1
ATOM 571 C CA . ALA A 1 83 ? -5.735 -4.781 -1.243 1.00 97.12 83 ALA A CA 1
ATOM 572 C C . ALA A 1 83 ? -5.326 -4.577 0.218 1.00 97.12 83 ALA A C 1
ATOM 574 O O . ALA A 1 83 ? -4.200 -4.896 0.584 1.00 97.12 83 ALA A O 1
ATOM 575 N N . VAL A 1 84 ? -6.235 -4.052 1.039 1.00 97.69 84 VAL A N 1
ATOM 576 C CA . VAL A 1 84 ? -6.029 -3.873 2.483 1.00 97.69 84 VAL A CA 1
ATOM 577 C C . VAL A 1 84 ? -7.195 -4.554 3.186 1.00 97.69 84 VAL A C 1
ATOM 579 O O . VAL A 1 84 ? -8.300 -4.015 3.200 1.00 97.69 84 VAL A O 1
ATOM 582 N N . LEU A 1 85 ? -6.989 -5.783 3.657 1.00 96.94 85 LEU A N 1
ATOM 583 C CA . LEU A 1 85 ? -8.040 -6.649 4.202 1.00 96.94 85 LEU A CA 1
ATOM 584 C C . LEU A 1 85 ? -7.492 -7.464 5.373 1.00 96.94 85 LEU A C 1
ATOM 586 O O . LEU A 1 85 ? -6.332 -7.849 5.354 1.00 96.94 85 LEU A O 1
ATOM 590 N N . ASP A 1 86 ? -8.339 -7.757 6.356 1.00 97.00 86 ASP A N 1
ATOM 591 C CA . ASP A 1 86 ? -8.015 -8.675 7.455 1.00 97.00 86 ASP A CA 1
ATOM 592 C C . ASP A 1 86 ? -8.099 -10.123 6.940 1.00 97.00 86 ASP A C 1
ATOM 594 O O . ASP A 1 86 ? -9.180 -10.717 6.857 1.00 97.00 86 ASP A O 1
ATOM 598 N N . PHE A 1 87 ? -6.967 -10.662 6.482 1.00 95.50 87 PHE A N 1
ATOM 599 C CA . PHE A 1 87 ? -6.888 -12.005 5.906 1.00 95.50 87 PHE A CA 1
ATOM 600 C C . PHE A 1 87 ? -6.636 -13.074 6.968 1.00 95.50 87 PHE A C 1
ATOM 602 O O . PHE A 1 87 ? -6.966 -14.244 6.747 1.00 95.50 87 PHE A O 1
ATOM 609 N N . ASN A 1 88 ? -6.028 -12.699 8.094 1.00 96.38 88 ASN A N 1
ATOM 610 C CA . ASN A 1 88 ? -5.687 -13.622 9.175 1.00 96.38 88 ASN A CA 1
ATOM 611 C C . ASN A 1 88 ? -6.730 -13.649 10.316 1.00 96.38 88 ASN A C 1
ATOM 613 O O . ASN A 1 88 ? -6.635 -14.510 11.194 1.00 96.38 88 ASN A O 1
ATOM 617 N N . ALA A 1 89 ? -7.752 -12.791 10.245 1.00 96.94 89 ALA A N 1
ATOM 618 C CA . ALA A 1 89 ? -8.830 -12.620 11.214 1.00 96.94 89 ALA A CA 1
ATOM 619 C C . ALA A 1 89 ? -8.357 -12.187 12.615 1.00 96.94 89 ALA A C 1
ATOM 621 O O . ALA A 1 89 ? -8.955 -12.592 13.620 1.00 96.94 89 ALA A O 1
ATOM 622 N N . ASP A 1 90 ? -7.289 -11.389 12.702 1.00 97.44 90 ASP A N 1
ATOM 623 C CA . ASP A 1 90 ? -6.774 -10.852 13.967 1.00 97.44 90 ASP A CA 1
ATOM 624 C C . ASP A 1 90 ? -7.394 -9.497 14.365 1.00 97.44 90 ASP A C 1
ATOM 626 O O . ASP A 1 90 ? -7.174 -9.014 15.483 1.00 97.44 90 ASP A O 1
ATOM 630 N N . GLY A 1 91 ? -8.243 -8.934 13.499 1.00 96.56 91 GLY A N 1
ATOM 631 C CA . GLY A 1 91 ? -8.912 -7.654 13.701 1.00 96.56 91 GLY A CA 1
ATOM 632 C C . GLY A 1 91 ? -8.137 -6.451 13.166 1.00 96.56 91 GLY A C 1
ATOM 633 O O . GLY A 1 91 ? -8.597 -5.324 13.360 1.00 96.56 91 GLY A O 1
ATOM 634 N N . LYS A 1 92 ? -6.997 -6.665 12.505 1.00 98.06 92 LYS A N 1
ATOM 635 C CA . LYS A 1 92 ? -6.254 -5.661 11.745 1.00 98.06 92 LYS A CA 1
ATOM 636 C C . LYS A 1 92 ? -6.192 -6.077 10.286 1.00 98.06 92 LYS A C 1
ATOM 638 O O . LYS A 1 92 ? -6.170 -7.250 9.954 1.00 98.06 92 LYS A O 1
ATOM 643 N N . ALA A 1 93 ? -6.209 -5.101 9.393 1.00 97.62 93 ALA A N 1
ATOM 644 C CA . ALA A 1 93 ? -6.076 -5.371 7.975 1.00 97.62 93 ALA A CA 1
ATOM 645 C C . ALA A 1 93 ? -4.603 -5.526 7.568 1.00 97.62 93 ALA A C 1
ATOM 647 O O . ALA A 1 93 ? -3.744 -4.742 7.967 1.00 97.62 93 ALA A O 1
ATOM 648 N N . GLU A 1 94 ? -4.313 -6.470 6.677 1.00 96.56 94 GLU A N 1
ATOM 649 C CA . GLU A 1 94 ? -3.014 -6.588 6.023 1.00 96.56 94 GLU A CA 1
ATOM 650 C C . GLU A 1 94 ? -3.028 -5.964 4.627 1.00 96.56 94 GLU A C 1
ATOM 652 O O . GLU A 1 94 ? -3.996 -6.073 3.869 1.00 96.56 94 GLU A O 1
ATOM 657 N N . LEU A 1 95 ? -1.893 -5.377 4.248 1.00 96.00 95 LEU A N 1
ATOM 658 C CA . LEU A 1 95 ? -1.630 -4.945 2.881 1.00 96.00 95 LEU A CA 1
ATOM 659 C C . LEU A 1 95 ? -1.158 -6.127 2.020 1.00 96.00 95 LEU A C 1
ATOM 661 O O . LEU A 1 95 ? -0.166 -6.782 2.331 1.00 96.00 95 LEU A O 1
ATOM 665 N N . SER A 1 96 ? -1.823 -6.340 0.887 1.00 95.06 96 SER A N 1
ATOM 666 C CA . SER A 1 96 ? -1.358 -7.170 -0.227 1.00 95.06 96 SER A CA 1
ATOM 667 C C . SER A 1 96 ? -1.079 -6.295 -1.446 1.00 95.06 96 SER A C 1
ATOM 669 O O . SER A 1 96 ? -1.927 -5.485 -1.831 1.00 95.06 96 SER A O 1
ATOM 671 N N . VAL A 1 97 ? 0.083 -6.487 -2.074 1.00 94.69 97 VAL A N 1
ATOM 672 C CA . VAL A 1 97 ? 0.526 -5.711 -3.240 1.00 94.69 97 VAL A CA 1
ATOM 673 C C . VAL A 1 97 ? 0.800 -6.639 -4.418 1.00 94.69 97 VAL A C 1
ATOM 675 O O . VAL A 1 97 ? 1.515 -7.626 -4.282 1.00 94.69 97 VAL A O 1
ATOM 678 N N . GLY A 1 98 ? 0.220 -6.325 -5.575 1.00 91.62 98 GLY A N 1
ATOM 679 C CA . GLY A 1 98 ? 0.458 -7.034 -6.828 1.00 91.62 98 GLY A CA 1
ATOM 680 C C . GLY A 1 98 ? 1.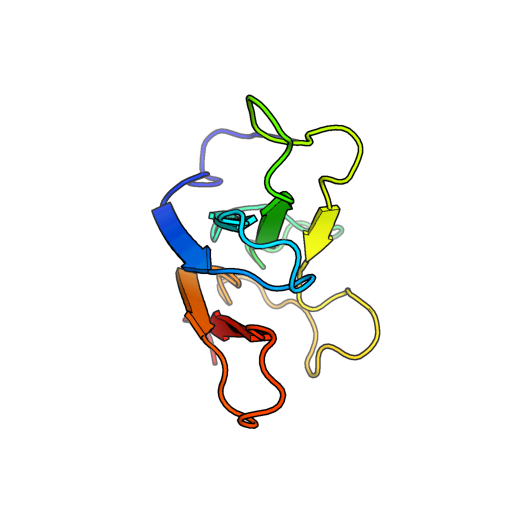559 -6.388 -7.669 1.00 91.62 98 GLY A C 1
ATOM 681 O O . GLY A 1 98 ? 1.625 -5.159 -7.785 1.00 91.62 98 GLY A O 1
ATOM 682 N N . SER A 1 99 ? 2.361 -7.243 -8.298 1.00 87.88 99 SER A N 1
ATOM 683 C CA . SER A 1 99 ? 3.300 -6.934 -9.378 1.00 87.88 99 SER A CA 1
ATOM 684 C C . SER A 1 99 ? 2.710 -7.469 -10.690 1.00 87.88 99 SER A C 1
ATOM 686 O O . SER A 1 99 ? 2.086 -8.527 -10.692 1.00 87.88 99 SER A O 1
ATOM 688 N N . PHE A 1 100 ? 2.801 -6.720 -11.790 1.00 73.94 100 PHE A N 1
ATOM 689 C CA . PHE A 1 100 ? 2.325 -7.173 -13.107 1.00 73.94 100 PHE A CA 1
ATOM 690 C C . PHE A 1 100 ? 3.382 -8.013 -13.844 1.00 73.94 100 PHE A C 1
ATOM 692 O O . PHE A 1 100 ? 3.025 -8.749 -14.763 1.00 73.94 100 PHE A O 1
ATOM 699 N N . GLY A 1 101 ? 4.664 -7.860 -13.494 1.00 63.31 101 GLY A N 1
ATOM 700 C CA . GLY A 1 101 ? 5.783 -8.554 -14.142 1.00 63.31 101 GLY A CA 1
ATOM 701 C C . GLY A 1 101 ? 6.084 -9.962 -13.618 1.00 63.31 101 GLY A C 1
ATOM 702 O O . GLY A 1 101 ? 6.874 -10.655 -14.258 1.00 63.31 101 GLY A O 1
ATOM 703 N N . GLU A 1 102 ? 5.434 -10.398 -12.532 1.00 59.12 102 GLU A N 1
ATOM 704 C CA . GLU A 1 102 ? 5.565 -11.750 -11.950 1.00 59.12 102 GLU A CA 1
ATOM 705 C C . GLU A 1 102 ? 4.404 -12.699 -12.298 1.00 59.12 102 GLU A C 1
ATOM 707 O O . GLU A 1 102 ? 3.234 -12.247 -12.362 1.00 59.12 102 GLU A O 1
#

Secondary structure (DSSP, 8-state):
---TT--TTSSEEEE-SSSSSS-EEEEEETTPPBTTTB--BEEEEEEE-SSSEEEEEEEEE-TTSTT--S---TT--BTSEEEEE-SSSSSSPEEEEE-S--

Foldseek 3Di:
DDDDFQCWQLEKEWFAAVLPPFIKIKIWRLQDQDVPGASLTWIWIFHDDPVDTPPVPIDIDTCVPPPRPDHRHRQQSKRNYWYFADPVPPNHTDIDIHTPVD

Sequence (102 aa):
MAEAGDRFGQSLAIGDADGDGRGDLAVGVPGEDLPGGADGGATVFLYGGATELDTARAWAINQDTSNIPGGPEAGDRFGHANAVLDFNADGKAELSVGSFGE

pLDDT: mean 90.37, std 9.86, range [53.34, 98.31]